Protein AF-A0A529WHN9-F1 (afdb_monomer_lite)

Foldseek 3Di:
DVVCVVVVCVVPDDDPPDDDPLLVCLQVLHDDCLCVVLVVVCVVCVVVVHDDQLSVLVSVVSVVSSVVSPGDPPDDPVNSPPRPPDD

Secondary structure (DSSP, 8-state):
-HHHHHHHHHHS---TT---HHHHHHHHTPPPSHHHHHHHHHHHHHHTT---HHHHHHHHHHHHHHHHTSS-----HHHHH--TT--

pLDDT: mean 89.71, std 12.82, range [42.22, 98.5]

Radius of gyration: 17.34 Å; chains: 1; bounding box: 47×34×34 Å

Sequence (87 aa):
DWLFGLLARRMLAIDPQARSSMWDDLKRGRPTEIDELQGAVIRLARQAGIPTPMNERVAALVRQAEAEKRGPPGLGPDAVNAIPGKV

Structure (mmCIF, N/CA/C/O backbone):
data_AF-A0A529WHN9-F1
#
_entry.id   AF-A0A529WHN9-F1
#
loop_
_atom_site.group_PDB
_atom_site.id
_atom_site.type_symbol
_atom_site.label_atom_id
_atom_site.label_alt_id
_atom_site.label_comp_id
_atom_site.label_asym_id
_atom_site.label_entity_id
_atom_site.label_seq_id
_atom_site.pdbx_PDB_ins_code
_atom_site.Cartn_x
_atom_site.Cartn_y
_atom_site.Cartn_z
_atom_site.occupancy
_atom_site.B_iso_or_equiv
_atom_site.auth_seq_id
_atom_site.auth_comp_id
_atom_site.auth_asym_id
_atom_site.auth_atom_id
_atom_site.pdbx_PDB_model_num
ATOM 1 N N . ASP A 1 1 ? 32.616 -7.852 19.695 1.00 61.47 1 ASP A N 1
ATOM 2 C CA . ASP A 1 1 ? 31.631 -8.412 18.755 1.00 61.47 1 ASP A CA 1
ATOM 3 C C . ASP A 1 1 ? 31.740 -7.784 17.351 1.00 61.47 1 ASP A C 1
ATOM 5 O O . ASP A 1 1 ? 30.808 -7.183 16.835 1.00 61.47 1 ASP A O 1
ATOM 9 N N . TRP A 1 2 ? 32.926 -7.849 16.730 1.00 86.12 2 TRP A N 1
ATOM 10 C CA . TRP A 1 2 ? 33.198 -7.188 15.436 1.00 86.12 2 TRP A CA 1
ATOM 11 C C . TRP A 1 2 ? 32.774 -8.051 14.236 1.00 86.12 2 TRP A C 1
ATOM 13 O O . TRP A 1 2 ? 32.292 -7.532 13.228 1.00 86.12 2 TRP A O 1
ATOM 23 N N . LEU A 1 3 ? 32.911 -9.374 14.374 1.00 84.44 3 LEU A N 1
ATOM 24 C CA . LEU A 1 3 ? 32.534 -10.347 13.352 1.00 84.44 3 LEU A CA 1
ATOM 25 C C . LEU A 1 3 ? 31.019 -10.337 13.098 1.00 84.44 3 LEU A C 1
ATOM 27 O O . LEU A 1 3 ? 30.598 -10.345 11.942 1.00 84.44 3 LEU A O 1
ATOM 31 N N . PHE A 1 4 ? 30.208 -10.224 14.157 1.00 85.12 4 PHE A N 1
ATOM 32 C CA . PHE A 1 4 ? 28.762 -10.041 14.031 1.00 85.12 4 PHE A CA 1
ATOM 33 C C . PHE A 1 4 ? 28.426 -8.759 13.264 1.00 85.12 4 PHE A C 1
ATOM 35 O O . PHE A 1 4 ? 27.656 -8.808 12.313 1.00 85.12 4 PHE A O 1
ATOM 42 N N . GLY A 1 5 ? 29.063 -7.629 13.591 1.00 82.62 5 GLY A N 1
ATOM 43 C CA . GLY A 1 5 ? 28.850 -6.365 12.878 1.00 82.62 5 GLY A CA 1
ATOM 44 C C . GLY A 1 5 ? 29.188 -6.433 11.382 1.00 82.62 5 GLY A C 1
ATOM 45 O O . GLY A 1 5 ? 28.485 -5.840 10.564 1.00 82.62 5 GLY A O 1
ATOM 46 N N . LEU A 1 6 ? 30.229 -7.179 10.996 1.00 83.62 6 LEU A N 1
ATOM 47 C CA . LEU A 1 6 ? 30.588 -7.376 9.588 1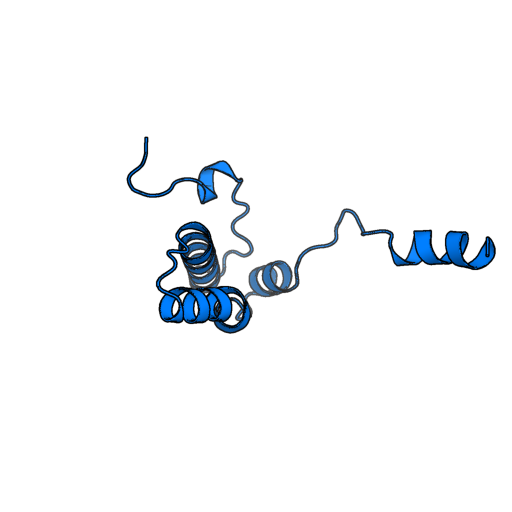.00 83.62 6 LEU A CA 1
ATOM 48 C C . LEU A 1 6 ? 29.546 -8.224 8.837 1.00 83.62 6 LEU A C 1
ATOM 50 O O . LEU A 1 6 ? 29.171 -7.881 7.714 1.00 83.62 6 LEU A O 1
ATOM 54 N N . LEU A 1 7 ? 29.056 -9.302 9.456 1.00 86.06 7 LEU A N 1
ATOM 55 C CA . LEU A 1 7 ? 28.049 -10.189 8.862 1.00 86.06 7 LEU A CA 1
ATOM 56 C C . LEU A 1 7 ? 26.656 -9.541 8.826 1.00 86.06 7 LEU A C 1
ATOM 58 O O . LEU A 1 7 ? 25.988 -9.566 7.790 1.00 86.06 7 LEU A O 1
ATOM 62 N N . ALA A 1 8 ? 26.253 -8.879 9.911 1.00 84.56 8 ALA A N 1
ATOM 63 C CA . ALA A 1 8 ? 24.973 -8.190 10.029 1.00 84.56 8 ALA A CA 1
ATOM 64 C C . ALA A 1 8 ? 24.807 -7.101 8.961 1.00 84.56 8 ALA A C 1
ATOM 66 O O . ALA A 1 8 ? 23.733 -6.974 8.383 1.00 84.56 8 ALA A O 1
ATOM 67 N N . ARG A 1 9 ? 25.874 -6.364 8.614 1.00 80.31 9 ARG A N 1
ATOM 68 C CA . ARG A 1 9 ? 25.828 -5.340 7.550 1.00 80.31 9 ARG A CA 1
ATOM 69 C C . ARG A 1 9 ? 25.454 -5.904 6.181 1.00 80.31 9 ARG A C 1
ATOM 71 O O . ARG A 1 9 ? 24.768 -5.221 5.433 1.00 80.31 9 ARG A O 1
ATOM 78 N N . ARG A 1 10 ? 25.883 -7.128 5.847 1.00 74.38 10 ARG A N 1
ATOM 79 C CA . ARG A 1 10 ? 25.488 -7.791 4.591 1.00 74.38 10 ARG A CA 1
ATOM 80 C C . ARG A 1 10 ? 24.072 -8.354 4.663 1.00 74.38 10 ARG A C 1
ATOM 82 O O . ARG A 1 10 ? 23.369 -8.291 3.667 1.00 74.38 10 ARG A O 1
ATOM 89 N N . MET A 1 11 ? 23.654 -8.875 5.818 1.00 74.38 11 MET A N 1
ATOM 90 C CA . MET A 1 11 ? 22.290 -9.391 6.007 1.00 74.38 11 MET A CA 1
ATOM 91 C C . MET A 1 11 ? 21.229 -8.283 6.018 1.00 74.38 11 MET A C 1
ATOM 93 O O . MET A 1 11 ? 20.112 -8.504 5.571 1.00 74.38 11 MET A O 1
ATOM 97 N N . LEU A 1 12 ? 21.582 -7.098 6.518 1.00 80.06 12 LEU A N 1
ATOM 98 C CA . LEU A 1 12 ? 20.710 -5.921 6.566 1.00 80.06 12 LEU A CA 1
ATOM 99 C C . LEU A 1 12 ? 20.789 -5.063 5.297 1.00 80.06 12 LEU A C 1
ATOM 101 O O . LEU A 1 12 ? 20.073 -4.067 5.190 1.00 80.06 12 LEU A O 1
ATOM 105 N N . ALA A 1 13 ? 21.669 -5.402 4.351 1.00 81.00 13 ALA A N 1
ATOM 106 C CA . ALA A 1 13 ? 21.765 -4.678 3.094 1.00 81.00 13 ALA A CA 1
ATOM 107 C C . ALA A 1 13 ? 20.495 -4.932 2.269 1.00 81.00 13 ALA A C 1
ATOM 109 O O . ALA A 1 13 ? 20.247 -6.049 1.819 1.00 81.00 13 ALA A O 1
ATOM 110 N N . ILE A 1 14 ? 19.693 -3.886 2.078 1.00 78.50 14 ILE A N 1
ATOM 111 C CA . ILE A 1 14 ? 18.501 -3.937 1.231 1.00 78.50 14 ILE A CA 1
ATOM 112 C C . ILE A 1 14 ? 18.944 -3.753 -0.220 1.00 78.50 14 ILE A C 1
ATOM 114 O O . ILE A 1 14 ? 19.602 -2.766 -0.553 1.00 78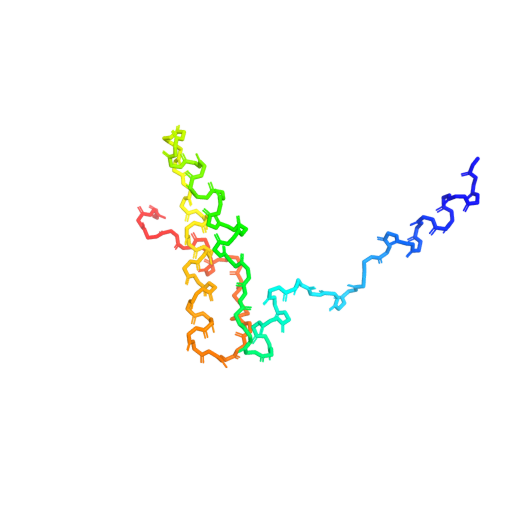.50 14 ILE A O 1
ATOM 118 N N . ASP A 1 15 ? 18.584 -4.705 -1.079 1.00 84.56 15 ASP A N 1
ATOM 119 C CA . ASP A 1 15 ? 18.807 -4.605 -2.521 1.00 84.56 15 ASP A CA 1
ATOM 120 C C . ASP A 1 15 ? 18.081 -3.357 -3.076 1.00 84.56 15 ASP A C 1
ATOM 122 O O . ASP A 1 15 ? 16.874 -3.216 -2.859 1.00 84.56 15 ASP A O 1
ATOM 126 N N . PRO A 1 16 ? 18.758 -2.453 -3.814 1.00 84.75 16 PRO A N 1
ATOM 127 C CA . PRO A 1 16 ? 18.117 -1.301 -4.459 1.00 84.75 16 PRO A CA 1
ATOM 128 C C . PRO A 1 16 ? 16.947 -1.664 -5.393 1.00 84.75 16 PRO A C 1
ATOM 130 O O . PRO A 1 16 ? 16.065 -0.842 -5.660 1.00 84.75 16 PRO A O 1
ATOM 133 N N . GLN A 1 17 ? 16.930 -2.890 -5.918 1.00 86.81 17 GLN A N 1
ATOM 134 C CA . GLN A 1 17 ? 15.861 -3.416 -6.763 1.00 86.81 17 GLN A CA 1
ATOM 135 C C . GLN A 1 17 ? 14.782 -4.169 -5.980 1.00 86.81 17 GLN A C 1
ATOM 137 O O . GLN A 1 17 ? 13.786 -4.567 -6.583 1.00 86.81 17 GLN A O 1
ATOM 142 N N . ALA A 1 18 ? 14.915 -4.316 -4.657 1.00 87.56 18 ALA A N 1
ATOM 143 C CA . ALA A 1 18 ? 13.889 -4.939 -3.833 1.00 87.56 18 ALA A CA 1
ATOM 144 C C . ALA A 1 18 ? 12.544 -4.217 -4.001 1.00 87.56 18 ALA A C 1
ATOM 146 O O . ALA A 1 18 ? 12.457 -2.983 -4.064 1.00 87.56 18 ALA A O 1
ATOM 147 N N . ARG A 1 19 ? 11.476 -5.004 -4.089 1.00 93.06 19 ARG A N 1
ATOM 148 C CA . ARG A 1 19 ? 10.089 -4.541 -4.137 1.00 93.06 19 ARG A CA 1
ATOM 149 C C . ARG A 1 19 ? 9.288 -5.284 -3.075 1.00 93.06 19 ARG A C 1
ATOM 151 O O . ARG A 1 19 ? 9.719 -6.319 -2.576 1.00 93.06 19 ARG A O 1
ATOM 158 N N . SER A 1 20 ? 8.144 -4.724 -2.693 1.00 92.19 20 SER A N 1
ATOM 159 C CA . SER A 1 20 ? 7.238 -5.401 -1.766 1.00 92.19 20 SER A CA 1
ATOM 160 C C . SER A 1 20 ? 6.586 -6.614 -2.434 1.00 92.19 20 SER A C 1
ATOM 162 O O . SER A 1 20 ? 6.395 -6.628 -3.650 1.00 92.19 20 SER A O 1
ATOM 164 N N . SER A 1 21 ? 6.172 -7.598 -1.633 1.00 94.94 21 SER A N 1
ATOM 165 C CA . SER A 1 21 ? 5.416 -8.763 -2.117 1.00 94.94 21 SER A CA 1
ATOM 166 C C . SER A 1 21 ? 4.176 -8.355 -2.920 1.00 94.94 21 SER A C 1
ATOM 168 O O . SER A 1 21 ? 3.980 -8.837 -4.027 1.00 94.94 21 SER A O 1
ATOM 170 N N . MET A 1 22 ? 3.403 -7.377 -2.437 1.00 96.94 22 MET A N 1
ATOM 171 C CA . MET A 1 22 ? 2.228 -6.875 -3.160 1.00 96.94 22 MET A CA 1
ATOM 172 C C . MET A 1 22 ? 2.584 -6.222 -4.506 1.00 96.94 22 MET A C 1
ATOM 174 O O . MET A 1 22 ? 1.830 -6.346 -5.466 1.00 96.94 22 MET A O 1
ATOM 178 N N . TRP A 1 23 ? 3.731 -5.539 -4.620 1.00 97.06 23 TRP A N 1
ATOM 179 C CA . TRP A 1 23 ? 4.201 -5.028 -5.916 1.00 97.06 23 TRP A CA 1
ATOM 180 C C . TRP A 1 23 ? 4.468 -6.190 -6.879 1.00 97.06 23 TRP A C 1
ATOM 182 O O . TRP A 1 23 ? 4.084 -6.146 -8.048 1.00 97.06 23 TRP A O 1
ATOM 192 N N . ASP A 1 24 ? 5.090 -7.249 -6.369 1.00 97.12 24 ASP A N 1
ATOM 193 C CA . ASP A 1 24 ? 5.379 -8.477 -7.099 1.00 97.12 24 ASP A CA 1
ATOM 194 C C . ASP A 1 24 ? 4.113 -9.242 -7.517 1.00 97.12 24 ASP A C 1
ATOM 196 O O . ASP A 1 24 ? 4.076 -9.811 -8.615 1.00 97.12 24 ASP A O 1
ATOM 200 N N . ASP A 1 25 ? 3.081 -9.240 -6.674 1.00 97.94 25 ASP A N 1
ATOM 201 C CA . ASP A 1 25 ? 1.764 -9.811 -6.959 1.00 97.94 25 ASP A CA 1
ATOM 202 C C . ASP A 1 25 ? 1.055 -9.035 -8.061 1.00 97.94 25 ASP A C 1
ATOM 204 O O . ASP A 1 25 ? 0.660 -9.634 -9.063 1.00 97.94 25 ASP A O 1
ATOM 208 N N . LEU A 1 26 ? 1.006 -7.703 -7.958 1.00 97.94 26 LEU A N 1
ATOM 209 C CA . LEU A 1 26 ? 0.458 -6.845 -9.009 1.00 97.94 26 LEU A CA 1
ATOM 210 C C . LEU A 1 26 ? 1.198 -7.059 -10.330 1.00 97.94 26 LEU A C 1
ATOM 212 O O . LEU A 1 26 ? 0.568 -7.202 -11.378 1.00 97.94 26 LEU A O 1
ATOM 216 N N . LYS A 1 27 ? 2.535 -7.146 -10.302 1.00 97.31 27 LYS A N 1
ATOM 217 C CA . LYS A 1 27 ? 3.345 -7.384 -11.505 1.00 97.31 27 LYS A CA 1
ATOM 218 C C . LYS A 1 27 ? 3.041 -8.731 -12.164 1.00 97.31 27 LYS A C 1
ATOM 220 O O . LYS A 1 27 ? 3.140 -8.833 -13.385 1.00 97.31 27 LYS A O 1
ATOM 225 N N . ARG A 1 28 ? 2.668 -9.741 -11.373 1.00 97.12 28 ARG A N 1
ATOM 226 C CA . ARG A 1 28 ? 2.282 -11.085 -11.833 1.00 97.12 28 ARG A CA 1
ATOM 227 C C . ARG A 1 28 ? 0.771 -11.249 -12.044 1.00 97.12 28 ARG A C 1
ATOM 229 O O . ARG A 1 28 ? 0.345 -12.334 -12.427 1.00 97.12 28 ARG A O 1
ATOM 236 N N . GLY A 1 29 ? -0.033 -10.211 -11.801 1.00 95.94 29 GLY A N 1
ATOM 237 C CA . GLY A 1 29 ? -1.494 -10.264 -11.905 1.00 95.94 29 GLY A CA 1
ATOM 238 C C . GLY A 1 29 ? -2.163 -11.186 -10.879 1.00 95.94 29 GLY A C 1
ATOM 239 O O . GLY A 1 29 ? -3.229 -11.733 -11.163 1.00 95.94 29 GLY A O 1
ATOM 240 N N . ARG A 1 30 ? -1.532 -11.396 -9.717 1.00 97.00 30 ARG A N 1
ATOM 241 C CA . ARG A 1 30 ? -2.091 -12.171 -8.601 1.00 97.00 30 ARG A CA 1
ATOM 242 C C . ARG A 1 30 ? -2.886 -11.267 -7.652 1.00 97.00 30 ARG A C 1
ATOM 244 O O . ARG A 1 30 ? -2.569 -10.081 -7.563 1.00 97.00 30 ARG A O 1
ATOM 251 N N . PRO A 1 31 ? -3.872 -11.817 -6.924 1.00 97.19 31 PRO A N 1
ATOM 252 C CA . PRO A 1 31 ? -4.451 -11.134 -5.771 1.00 97.19 31 PRO A CA 1
ATOM 253 C C . PRO A 1 31 ? -3.366 -10.772 -4.751 1.00 97.19 31 PRO A C 1
ATOM 255 O O . PRO A 1 31 ? -2.435 -11.552 -4.543 1.00 97.19 31 PRO A O 1
ATOM 258 N N . THR A 1 32 ? -3.495 -9.605 -4.129 1.00 98.44 32 THR A N 1
ATOM 259 C CA . THR A 1 32 ? -2.614 -9.115 -3.065 1.00 98.44 32 THR A CA 1
ATOM 260 C C . THR A 1 32 ? -3.223 -9.364 -1.683 1.00 98.44 32 THR A C 1
ATOM 262 O O . THR A 1 32 ? -4.403 -9.678 -1.540 1.00 98.44 32 THR A O 1
ATOM 265 N N . GLU A 1 33 ? -2.430 -9.150 -0.633 1.00 98.06 33 GLU A N 1
ATOM 266 C CA . GLU A 1 33 ? -2.879 -9.212 0.766 1.00 98.06 33 GLU A CA 1
ATOM 267 C C . GLU A 1 33 ? -3.444 -7.869 1.278 1.00 98.06 33 GLU A C 1
ATOM 269 O O . GLU A 1 33 ? -3.453 -7.607 2.484 1.00 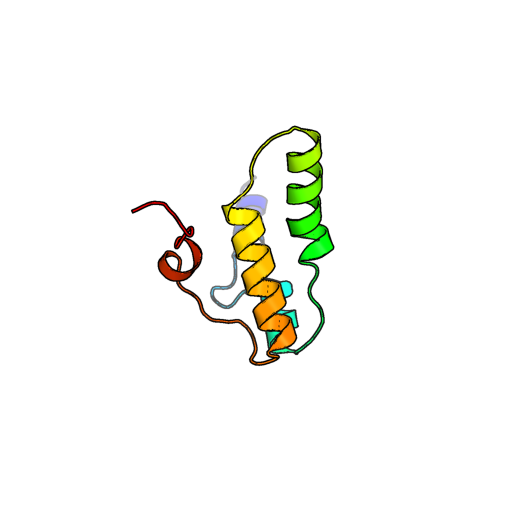98.06 33 GLU A O 1
ATOM 274 N N . ILE A 1 34 ? -3.898 -6.972 0.391 1.00 97.88 34 ILE A N 1
ATOM 275 C CA . ILE A 1 34 ? -4.294 -5.606 0.774 1.00 97.88 34 ILE A CA 1
ATOM 276 C C . ILE A 1 34 ? -5.408 -5.568 1.832 1.00 97.88 34 ILE A C 1
ATOM 278 O O . ILE A 1 34 ? -5.369 -4.735 2.743 1.00 97.88 34 ILE A O 1
ATOM 282 N N . ASP A 1 35 ? -6.373 -6.485 1.757 1.00 97.06 35 ASP A N 1
ATOM 283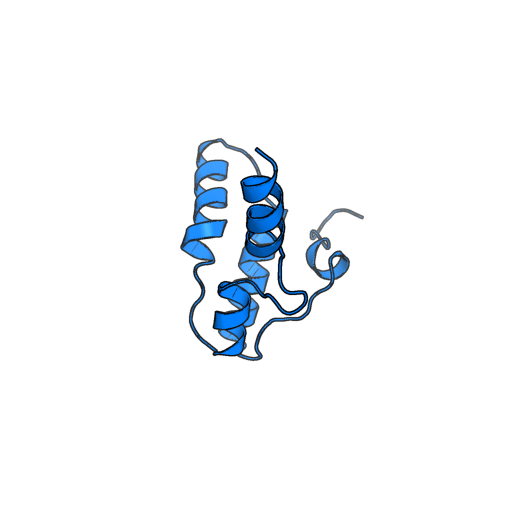 C CA . ASP A 1 35 ? -7.501 -6.569 2.693 1.00 97.06 35 ASP A CA 1
ATOM 284 C C . ASP A 1 35 ? -7.126 -7.199 4.042 1.00 97.06 35 ASP A C 1
ATOM 286 O O . ASP A 1 35 ? -7.750 -6.892 5.069 1.00 97.06 35 ASP A O 1
ATOM 290 N N . GLU A 1 36 ? -6.085 -8.029 4.056 1.00 97.25 36 GLU A N 1
ATOM 291 C CA . GLU A 1 36 ? -5.568 -8.661 5.269 1.00 97.25 36 GLU A CA 1
ATOM 292 C C . GLU A 1 36 ? -4.623 -7.733 6.021 1.00 97.25 36 GLU A C 1
ATOM 294 O O . GLU A 1 36 ? -4.719 -7.612 7.237 1.00 97.25 36 GLU A O 1
ATOM 299 N N . LEU A 1 37 ? -3.765 -7.000 5.310 1.00 96.12 37 LEU A N 1
ATOM 300 C CA . LEU A 1 37 ? -2.828 -6.070 5.932 1.00 96.12 37 LEU A CA 1
ATOM 301 C C . LEU A 1 37 ? -3.488 -4.718 6.195 1.00 96.12 37 LEU A C 1
ATOM 303 O O . LEU A 1 37 ? -3.704 -4.319 7.341 1.00 96.12 37 LEU A O 1
ATOM 307 N N . GLN A 1 38 ? -3.840 -3.996 5.132 1.00 96.62 38 GLN A N 1
ATOM 308 C CA . GLN A 1 38 ? -4.339 -2.633 5.267 1.00 96.62 38 GLN A CA 1
ATOM 309 C C . GLN A 1 38 ? -5.811 -2.608 5.679 1.00 96.62 38 GLN A C 1
ATOM 311 O O . GLN A 1 38 ? -6.227 -1.776 6.486 1.00 96.62 38 GLN A O 1
ATOM 316 N N . GLY A 1 39 ? -6.589 -3.586 5.212 1.00 97.75 39 GLY A N 1
ATOM 317 C CA . GLY A 1 39 ? -7.948 -3.794 5.692 1.00 97.75 39 GLY A CA 1
ATOM 318 C C . GLY A 1 39 ? -8.014 -4.118 7.189 1.00 97.75 39 GLY A C 1
ATOM 319 O O . GLY A 1 39 ? -8.925 -3.622 7.852 1.00 97.75 39 GLY A O 1
ATOM 320 N N . ALA A 1 40 ? -7.055 -4.859 7.764 1.00 98.25 40 ALA A N 1
ATOM 321 C CA . ALA A 1 40 ? -7.029 -5.096 9.212 1.00 98.25 40 ALA A CA 1
ATOM 322 C C . ALA A 1 40 ? -6.828 -3.802 10.006 1.00 98.25 40 ALA A C 1
ATOM 324 O O . ALA A 1 40 ? -7.569 -3.556 10.959 1.00 98.25 40 ALA A O 1
ATOM 325 N N . VAL A 1 41 ? -5.899 -2.942 9.580 1.00 97.94 41 VAL A N 1
ATOM 326 C CA . VAL A 1 41 ? -5.674 -1.634 10.217 1.00 97.94 41 VAL A CA 1
ATOM 327 C C . VAL A 1 41 ? -6.940 -0.777 10.170 1.00 97.94 41 VAL A C 1
ATOM 329 O O . VAL A 1 41 ? -7.350 -0.238 11.196 1.00 97.94 41 VAL A O 1
ATOM 332 N N . ILE A 1 42 ? -7.608 -0.700 9.014 1.00 98.38 42 ILE A N 1
ATOM 333 C CA . ILE A 1 42 ? -8.856 0.065 8.855 1.00 98.38 42 ILE A CA 1
ATOM 334 C C . ILE A 1 42 ? -9.966 -0.494 9.760 1.00 98.38 42 ILE A C 1
ATOM 336 O O . ILE A 1 42 ? -10.679 0.271 10.412 1.00 98.38 42 ILE A O 1
ATOM 340 N N . ARG A 1 43 ? -10.117 -1.826 9.840 1.00 98.50 43 ARG A N 1
ATOM 341 C CA . ARG A 1 43 ? -11.110 -2.475 10.718 1.00 98.50 43 ARG A CA 1
ATOM 342 C C . ARG A 1 43 ? -10.850 -2.164 12.194 1.00 98.50 43 ARG A C 1
ATOM 344 O O . ARG A 1 43 ? -11.792 -1.812 12.901 1.00 98.50 43 ARG A O 1
ATOM 351 N N . LEU A 1 44 ? -9.595 -2.244 12.641 1.00 98.50 44 LEU A N 1
ATOM 352 C CA . LEU A 1 44 ? -9.199 -1.904 14.012 1.00 98.50 44 LEU A CA 1
ATOM 353 C C . LEU A 1 44 ? -9.436 -0.420 14.318 1.00 98.50 44 LEU A C 1
ATOM 355 O O . LEU A 1 44 ? -10.021 -0.081 15.344 1.00 98.50 44 LEU A O 1
ATOM 359 N N . ALA A 1 45 ? -9.054 0.473 13.405 1.00 98.31 45 ALA A N 1
ATOM 360 C CA . ALA A 1 45 ? -9.265 1.907 13.570 1.00 98.31 45 ALA A CA 1
ATOM 361 C C . ALA A 1 45 ? -10.757 2.256 13.661 1.00 98.31 45 ALA A C 1
ATOM 363 O O . ALA A 1 45 ? -11.154 3.045 14.517 1.00 98.31 45 ALA A O 1
ATOM 364 N N . ARG A 1 46 ? -11.605 1.595 12.862 1.00 98.12 46 ARG A N 1
ATOM 365 C CA . ARG A 1 46 ? -13.064 1.742 12.939 1.00 98.12 46 ARG A CA 1
ATOM 366 C C . ARG A 1 46 ? -13.618 1.329 14.302 1.00 98.12 46 ARG A C 1
ATOM 368 O O . ARG A 1 46 ? -14.467 2.038 14.831 1.00 98.12 46 ARG A O 1
ATOM 375 N N . GLN A 1 47 ? -13.139 0.224 14.878 1.00 98.44 47 GLN A N 1
ATOM 376 C CA . GLN A 1 47 ? -13.533 -0.205 16.229 1.00 98.44 47 GLN A CA 1
ATOM 377 C C . GLN A 1 47 ? -13.125 0.816 17.301 1.00 98.44 47 GLN A C 1
ATOM 379 O O . GLN A 1 47 ? -13.846 1.000 18.276 1.00 98.44 47 GLN A O 1
ATOM 384 N N . ALA A 1 48 ? -12.003 1.508 17.095 1.00 98.25 48 ALA A N 1
ATOM 385 C CA . ALA A 1 48 ? -11.510 2.560 17.980 1.00 98.25 48 ALA A CA 1
ATOM 386 C C . ALA A 1 48 ? -12.090 3.961 17.683 1.00 98.25 48 ALA A C 1
ATOM 388 O O . ALA A 1 48 ? -11.736 4.918 18.367 1.00 98.25 48 ALA A O 1
ATOM 389 N N . GLY A 1 49 ? -12.944 4.116 16.663 1.00 97.94 49 GLY A N 1
ATOM 390 C CA . GLY A 1 49 ? -13.470 5.421 16.244 1.00 97.94 49 GLY A CA 1
ATOM 391 C C . GLY A 1 49 ? -12.424 6.365 15.632 1.00 97.94 49 GLY A C 1
ATOM 392 O O . GLY A 1 49 ? -12.626 7.578 15.623 1.00 97.94 49 GLY A O 1
ATOM 393 N N . ILE A 1 50 ? -11.306 5.835 15.126 1.00 98.00 50 ILE A N 1
ATOM 394 C CA . ILE A 1 50 ? -10.201 6.611 14.548 1.00 98.00 50 ILE A CA 1
ATOM 395 C C . ILE A 1 50 ? -10.315 6.616 13.011 1.00 98.00 50 ILE A C 1
ATOM 397 O O . ILE A 1 50 ? -10.343 5.545 12.398 1.00 98.00 50 ILE A O 1
ATOM 401 N N . PRO A 1 51 ? -10.346 7.788 12.349 1.00 94.81 51 PRO A N 1
ATOM 402 C CA . PRO A 1 51 ? -10.348 7.864 10.890 1.00 94.81 51 PRO A CA 1
ATOM 403 C C . PRO A 1 51 ? -8.970 7.514 10.306 1.00 94.81 51 PRO A C 1
ATOM 405 O O . PRO A 1 51 ? -7.940 7.953 10.813 1.00 94.81 51 PRO A O 1
ATOM 408 N N . THR A 1 52 ? -8.946 6.769 9.195 1.00 95.75 52 THR A N 1
ATOM 409 C CA . THR A 1 52 ? -7.704 6.353 8.506 1.00 95.75 52 THR A CA 1
ATOM 410 C C . THR A 1 52 ? -7.733 6.672 7.002 1.00 95.75 52 THR A C 1
ATOM 412 O O . THR A 1 52 ? -7.568 5.784 6.165 1.00 95.75 52 THR A O 1
ATOM 415 N N . PRO A 1 53 ? -7.909 7.952 6.616 1.00 94.00 53 PRO A N 1
ATOM 416 C CA . PRO A 1 53 ? -8.155 8.338 5.223 1.00 94.00 53 PRO A CA 1
ATOM 417 C C . PRO A 1 53 ? -7.027 7.924 4.269 1.00 94.00 53 PRO A C 1
ATOM 419 O O . PRO A 1 53 ? -7.284 7.531 3.134 1.00 94.00 53 PRO A O 1
ATOM 422 N N . MET A 1 54 ? -5.773 7.964 4.730 1.00 93.25 54 MET A N 1
ATOM 423 C CA . MET A 1 54 ? -4.626 7.531 3.931 1.00 93.25 54 MET A CA 1
ATOM 424 C C . MET A 1 54 ? -4.653 6.018 3.676 1.00 93.25 54 MET A C 1
ATOM 426 O O . MET A 1 54 ? -4.468 5.571 2.547 1.00 93.25 54 MET A O 1
ATOM 430 N N . ASN A 1 55 ? -4.924 5.220 4.708 1.00 95.06 55 ASN A N 1
ATOM 431 C CA . ASN A 1 55 ? -4.980 3.762 4.607 1.00 95.06 55 ASN A CA 1
ATOM 432 C C . ASN A 1 55 ? -6.123 3.329 3.683 1.00 95.06 55 ASN A C 1
ATOM 434 O O . ASN A 1 55 ? -5.926 2.473 2.821 1.00 95.06 55 ASN A O 1
ATOM 438 N N . GLU A 1 56 ? -7.292 3.961 3.816 1.00 96.00 56 GLU A N 1
ATOM 439 C CA . GLU A 1 56 ? -8.446 3.735 2.942 1.00 96.00 56 GLU A CA 1
ATOM 440 C C . GLU A 1 56 ? -8.131 4.094 1.486 1.00 96.00 56 GLU A C 1
ATOM 442 O O . GLU A 1 56 ? -8.441 3.321 0.575 1.00 96.00 56 GLU A O 1
ATOM 447 N N . ARG A 1 57 ? -7.452 5.226 1.259 1.00 95.06 57 ARG A N 1
ATOM 448 C CA . ARG A 1 57 ? -7.035 5.668 -0.075 1.00 95.06 57 ARG A CA 1
ATOM 449 C C . ARG A 1 57 ? -6.048 4.699 -0.716 1.00 95.06 57 ARG A C 1
ATOM 451 O O . ARG A 1 57 ? -6.255 4.302 -1.861 1.00 95.06 57 ARG A O 1
ATOM 458 N N . VAL A 1 58 ? -5.007 4.293 0.009 1.00 95.06 58 VAL A N 1
ATOM 459 C CA . VAL A 1 58 ? -4.023 3.314 -0.477 1.00 95.06 58 VAL A CA 1
ATOM 460 C C . VAL A 1 58 ? -4.703 1.982 -0.789 1.00 95.06 58 VAL A C 1
ATOM 462 O O . VAL A 1 58 ? -4.480 1.431 -1.865 1.00 95.06 58 VAL A O 1
ATOM 465 N N . ALA A 1 59 ? -5.581 1.493 0.092 1.00 96.88 59 ALA A N 1
ATOM 466 C CA . ALA A 1 59 ? -6.316 0.253 -0.143 1.00 96.88 59 ALA A CA 1
ATOM 467 C C . ALA A 1 59 ? -7.188 0.332 -1.406 1.00 96.88 59 ALA A C 1
ATOM 469 O O . ALA A 1 59 ? -7.184 -0.592 -2.215 1.00 96.88 59 ALA A O 1
ATOM 470 N N . ALA A 1 60 ? -7.889 1.448 -1.625 1.00 96.94 60 ALA A N 1
ATOM 471 C CA . ALA A 1 60 ? -8.676 1.659 -2.839 1.00 96.94 60 ALA A CA 1
ATOM 472 C C . ALA A 1 60 ? -7.811 1.675 -4.113 1.00 96.94 60 ALA A C 1
ATOM 474 O O . ALA A 1 60 ? -8.173 1.037 -5.100 1.00 96.94 60 ALA A O 1
ATOM 475 N N . LEU A 1 61 ? -6.659 2.353 -4.088 1.00 96.62 61 LEU A N 1
ATOM 476 C CA . LEU A 1 61 ? -5.740 2.418 -5.231 1.00 96.62 61 LEU A CA 1
ATOM 477 C C . LEU A 1 61 ? -5.135 1.048 -5.572 1.00 96.62 61 LEU A C 1
ATOM 479 O O . LEU A 1 61 ? -4.983 0.721 -6.747 1.00 96.62 61 LEU A O 1
ATOM 483 N N . VAL A 1 62 ? -4.818 0.228 -4.566 1.00 97.12 62 VAL A N 1
ATOM 484 C CA . VAL A 1 62 ? -4.314 -1.136 -4.791 1.00 97.12 62 VAL A CA 1
ATOM 485 C C . VAL A 1 62 ? -5.406 -2.030 -5.377 1.00 97.12 62 VAL A C 1
ATOM 487 O O . VAL A 1 62 ? -5.153 -2.672 -6.391 1.00 97.12 62 VAL A O 1
ATOM 490 N N . ARG A 1 63 ? -6.634 -1.999 -4.838 1.00 97.69 63 ARG A N 1
ATOM 491 C CA . ARG A 1 63 ? -7.771 -2.749 -5.412 1.00 97.69 63 ARG A CA 1
ATOM 492 C C . ARG A 1 63 ? -8.065 -2.339 -6.856 1.00 97.69 63 ARG A C 1
ATOM 494 O O . ARG A 1 63 ? -8.384 -3.179 -7.694 1.00 97.69 63 ARG A O 1
ATOM 501 N N . GLN A 1 64 ? -7.928 -1.050 -7.172 1.00 97.12 64 GLN A N 1
ATOM 502 C CA . GLN A 1 64 ? -8.034 -0.569 -8.548 1.00 97.12 64 GLN A CA 1
ATOM 503 C C . GLN A 1 64 ? -6.937 -1.180 -9.434 1.00 97.12 64 GLN A C 1
ATOM 505 O O . GLN A 1 64 ? -7.239 -1.688 -10.512 1.00 97.12 64 GLN A O 1
ATOM 510 N N . ALA A 1 65 ? -5.681 -1.187 -8.980 1.00 97.38 65 ALA A N 1
ATOM 511 C CA . ALA A 1 65 ? -4.581 -1.794 -9.729 1.00 97.38 65 ALA A CA 1
ATOM 512 C C . ALA A 1 65 ? -4.775 -3.311 -9.947 1.00 97.38 65 ALA A C 1
ATOM 514 O O . ALA A 1 65 ? -4.482 -3.814 -11.035 1.00 97.38 65 ALA A O 1
ATOM 515 N N . GLU A 1 66 ? -5.314 -4.031 -8.956 1.00 97.62 66 GLU A N 1
ATOM 516 C CA . GLU A 1 66 ? -5.685 -5.448 -9.084 1.00 97.62 66 GLU A CA 1
ATOM 517 C C . GLU A 1 66 ? -6.764 -5.667 -10.150 1.00 97.62 66 GLU A C 1
ATOM 519 O O . GLU A 1 66 ? -6.635 -6.566 -10.982 1.00 97.62 66 GLU A O 1
ATOM 524 N N . ALA A 1 67 ? -7.812 -4.835 -10.151 1.00 97.19 67 ALA A N 1
ATOM 525 C CA . ALA A 1 67 ? -8.904 -4.921 -11.118 1.00 97.19 67 ALA A CA 1
ATOM 526 C C . ALA A 1 67 ? -8.429 -4.629 -12.549 1.00 97.19 67 ALA A C 1
ATOM 528 O O . ALA A 1 67 ? -8.835 -5.303 -13.495 1.00 97.19 67 ALA A O 1
ATOM 529 N N . GLU A 1 68 ? -7.540 -3.648 -12.708 1.00 96.38 68 GLU A N 1
ATOM 530 C CA . GLU A 1 68 ? -7.005 -3.247 -14.008 1.00 96.38 68 GLU A CA 1
ATOM 531 C C . GLU A 1 68 ? -5.980 -4.238 -14.577 1.00 96.38 68 GLU A C 1
ATOM 533 O O . GLU A 1 68 ? -5.794 -4.286 -15.792 1.00 96.38 68 GLU A O 1
ATOM 538 N N . LYS A 1 69 ? -5.292 -5.013 -13.724 1.00 95.44 69 LYS A N 1
ATOM 539 C CA . LYS A 1 69 ? -4.265 -6.002 -14.113 1.00 95.44 69 LYS A CA 1
ATOM 540 C C . LYS A 1 69 ? -3.144 -5.438 -15.002 1.00 95.44 69 LYS A C 1
ATOM 542 O O . LYS A 1 69 ? -2.529 -6.166 -15.778 1.00 95.44 69 LYS A O 1
ATOM 547 N N . ARG A 1 70 ? -2.840 -4.141 -14.875 1.00 96.31 70 ARG A N 1
ATOM 548 C CA . ARG A 1 70 ? -1.762 -3.456 -15.622 1.00 96.31 70 ARG A CA 1
ATOM 549 C C . ARG A 1 70 ? -0.405 -3.496 -14.913 1.00 96.31 70 ARG A C 1
ATOM 551 O O . ARG A 1 70 ? 0.576 -2.953 -15.419 1.00 96.31 70 ARG A O 1
ATOM 558 N N . GLY A 1 71 ? -0.337 -4.154 -13.759 1.00 96.75 71 GLY A N 1
ATOM 559 C CA . GLY A 1 71 ? 0.825 -4.145 -12.881 1.00 96.75 71 GLY A CA 1
ATOM 560 C C . GLY A 1 71 ? 0.777 -3.020 -11.842 1.00 96.75 71 GLY A C 1
ATOM 561 O O . GLY A 1 71 ? -0.253 -2.369 -11.667 1.00 96.75 71 GLY A O 1
ATOM 562 N N . PRO A 1 72 ? 1.890 -2.793 -11.126 1.00 96.12 72 PRO A N 1
ATOM 563 C CA . PRO A 1 72 ? 1.988 -1.751 -10.111 1.00 96.12 72 PRO A CA 1
ATOM 564 C C . PRO A 1 72 ? 1.734 -0.363 -10.715 1.00 96.12 72 PRO A C 1
ATOM 566 O O . PRO A 1 72 ? 2.326 -0.045 -11.748 1.00 96.12 72 PRO A O 1
ATOM 569 N N . PRO A 1 73 ? 0.923 0.495 -10.074 1.00 94.25 73 PRO A N 1
ATOM 570 C CA . PRO A 1 73 ? 0.422 1.716 -10.706 1.00 94.25 73 PRO A CA 1
ATOM 571 C C . PRO A 1 73 ? 1.466 2.842 -10.815 1.00 94.25 73 PRO A C 1
ATOM 573 O O . PRO A 1 73 ? 1.192 3.865 -11.433 1.00 94.25 73 PRO A O 1
ATOM 576 N N . GLY A 1 74 ? 2.656 2.683 -10.219 1.00 93.44 74 GLY A N 1
ATOM 577 C CA . GLY A 1 74 ? 3.767 3.635 -10.358 1.00 93.44 74 GLY A CA 1
ATOM 578 C C . GLY A 1 74 ? 3.477 5.043 -9.824 1.00 93.44 74 GLY A C 1
ATOM 579 O O . GLY A 1 74 ? 4.099 6.002 -10.271 1.00 93.44 74 GLY A O 1
ATOM 580 N N . LEU A 1 75 ? 2.519 5.175 -8.902 1.00 93.12 75 LEU A N 1
ATOM 581 C CA . LEU A 1 75 ? 2.081 6.466 -8.373 1.00 93.12 75 LEU A CA 1
ATOM 582 C C . LEU A 1 75 ? 3.162 7.103 -7.496 1.00 93.12 75 LEU A C 1
ATOM 584 O O . LEU A 1 75 ? 3.724 6.453 -6.614 1.00 93.12 75 LEU A O 1
ATOM 588 N N . GLY A 1 76 ? 3.403 8.396 -7.715 1.00 91.75 76 GLY A N 1
ATOM 589 C CA . GLY 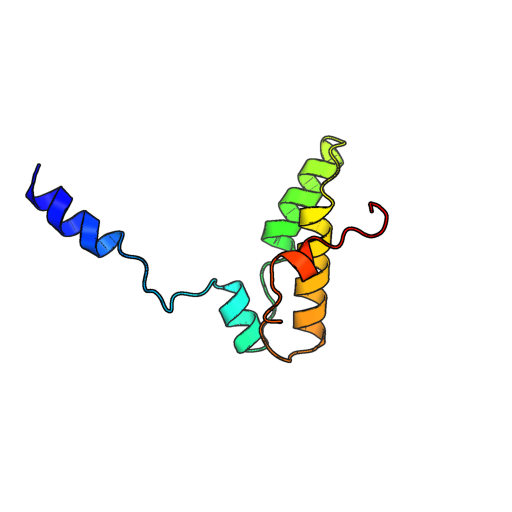A 1 76 ? 4.171 9.226 -6.793 1.00 91.75 76 GLY A CA 1
ATOM 590 C C . GLY A 1 76 ? 3.353 9.617 -5.552 1.00 91.75 76 GLY A C 1
ATOM 591 O O . GLY A 1 76 ? 2.122 9.512 -5.573 1.00 91.75 76 GLY A O 1
ATOM 592 N N . PRO A 1 77 ? 4.003 10.111 -4.483 1.00 87.38 77 PRO A N 1
ATOM 593 C CA . PRO A 1 77 ? 3.334 10.494 -3.238 1.00 87.38 77 PRO A CA 1
ATOM 594 C C . PRO A 1 77 ? 2.190 11.491 -3.439 1.00 87.38 77 PRO A C 1
ATOM 596 O O . PRO A 1 77 ? 1.127 11.317 -2.855 1.00 87.38 77 PRO A O 1
ATOM 599 N N . ASP A 1 78 ? 2.357 12.479 -4.319 1.00 88.56 78 ASP A N 1
ATOM 600 C CA . ASP A 1 78 ? 1.344 13.515 -4.568 1.00 88.56 78 ASP A CA 1
ATOM 601 C C . ASP A 1 78 ? 0.035 12.936 -5.122 1.00 88.56 78 ASP A C 1
ATOM 603 O O . ASP A 1 78 ? -1.056 13.358 -4.740 1.00 88.56 78 ASP A O 1
ATOM 607 N N . ALA A 1 79 ? 0.128 11.899 -5.960 1.00 87.44 79 ALA A N 1
ATOM 608 C CA . ALA A 1 79 ? -1.037 11.211 -6.514 1.00 87.44 79 ALA A CA 1
ATOM 609 C C . ALA A 1 79 ? -1.790 10.375 -5.460 1.00 87.44 79 ALA A C 1
ATOM 611 O O . ALA A 1 79 ? -2.992 10.127 -5.598 1.00 87.44 79 ALA A O 1
ATOM 612 N N . VAL A 1 80 ? -1.095 9.951 -4.399 1.00 88.88 80 VAL A N 1
ATOM 613 C CA . VAL A 1 80 ? -1.682 9.235 -3.257 1.00 88.88 80 VAL A CA 1
ATOM 614 C C . VAL A 1 80 ? -2.252 10.222 -2.231 1.00 88.88 80 VAL A C 1
ATOM 616 O O . VAL A 1 80 ? -3.343 9.997 -1.712 1.00 88.88 80 VAL A O 1
ATOM 619 N N . ASN A 1 81 ? -1.552 11.337 -1.997 1.00 82.81 81 ASN A N 1
ATOM 620 C CA . ASN A 1 81 ? -1.885 12.385 -1.028 1.00 82.81 81 ASN A CA 1
ATOM 621 C C . ASN A 1 81 ? -3.095 13.244 -1.408 1.00 82.81 81 ASN A C 1
ATOM 623 O O . ASN A 1 81 ? -3.569 14.000 -0.561 1.00 82.81 81 ASN A O 1
ATOM 627 N N . ALA A 1 82 ? -3.606 13.146 -2.638 1.00 65.19 82 ALA A N 1
ATOM 628 C CA . ALA A 1 82 ? -4.846 13.801 -3.038 1.00 65.19 82 ALA A CA 1
ATOM 629 C C . ALA A 1 82 ? -6.037 13.219 -2.249 1.00 65.19 82 ALA A C 1
ATOM 631 O O . ALA A 1 82 ? -6.741 12.315 -2.706 1.00 65.19 82 ALA A O 1
ATOM 632 N N . ILE A 1 83 ? -6.240 13.725 -1.032 1.00 57.12 83 ILE A N 1
ATOM 633 C CA . ILE A 1 83 ? -7.437 13.499 -0.229 1.00 57.12 83 ILE A CA 1
ATOM 634 C C . ILE A 1 83 ? -8.548 14.323 -0.889 1.00 57.12 83 ILE A C 1
ATOM 636 O O . ILE A 1 83 ? -8.412 15.547 -0.980 1.00 57.12 83 ILE A O 1
ATOM 640 N N . PRO A 1 84 ? -9.653 13.712 -1.346 1.00 48.94 84 PRO A N 1
ATOM 641 C CA . PRO A 1 84 ? -10.801 14.480 -1.805 1.00 48.94 84 PRO A CA 1
ATOM 642 C C . PRO A 1 84 ? -11.288 15.373 -0.650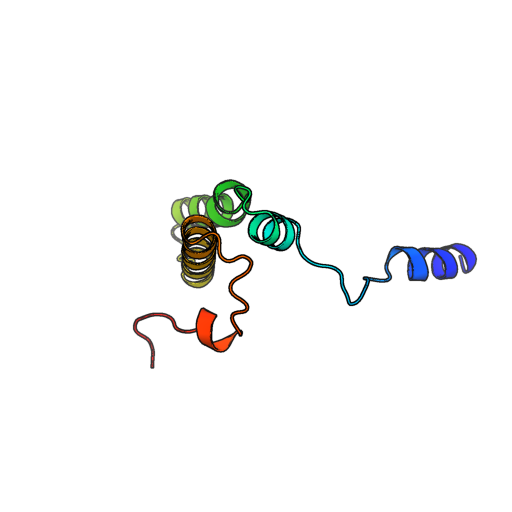 1.00 48.94 84 PRO A C 1
ATOM 644 O O . PRO A 1 84 ? -11.758 14.860 0.362 1.00 48.94 84 PRO A O 1
ATOM 647 N N . GLY A 1 85 ? -11.145 16.699 -0.776 1.00 49.22 85 GLY A N 1
ATOM 648 C CA . GLY A 1 85 ? -11.773 17.667 0.135 1.00 49.22 85 GLY A CA 1
ATOM 649 C C . GLY A 1 85 ? -10.878 18.490 1.072 1.00 49.22 85 GLY A C 1
ATOM 650 O O . GLY A 1 85 ? -11.429 19.151 1.948 1.00 49.22 85 GLY A O 1
ATOM 651 N N . LYS A 1 86 ? -9.546 18.517 0.918 1.00 42.31 86 LYS A N 1
ATOM 652 C CA . LYS A 1 86 ? -8.709 19.558 1.555 1.00 42.31 86 LYS A CA 1
ATOM 653 C C . LYS A 1 86 ? -7.671 20.118 0.578 1.00 42.31 86 LYS A C 1
ATOM 655 O O . LYS A 1 86 ? -6.649 19.480 0.339 1.00 42.31 86 LYS A O 1
ATOM 660 N N . VAL A 1 87 ? -7.981 21.301 0.042 1.00 42.22 87 VAL A N 1
ATOM 661 C CA . VAL A 1 87 ? -7.032 22.305 -0.472 1.00 42.22 87 VAL A CA 1
ATOM 662 C C . VAL A 1 87 ? -7.003 23.433 0.549 1.00 42.22 87 VAL A C 1
ATOM 664 O O . VAL A 1 87 ? -8.104 23.744 1.062 1.00 42.22 87 VAL A O 1
#